Protein AF-A0A8T5HCY6-F1 (afdb_monomer_lite)

Secondary structure (DSSP, 8-state):
-PPPEEEEE---S----PPPPSSPEEESEEEEESSHHHHHHHHHHH-SS--EEEEEPS-TT---S-PPEEEEEEEEEEEEEE-TTS-EEEEEEEEEEEE-GGGHHHHHHHHHHT--SEEEEEEEEP----HHHHHHHHHHHHHTTSS--

Structure (mmCIF, N/CA/C/O backbone):
data_AF-A0A8T5HCY6-F1
#
_entry.id   AF-A0A8T5HCY6-F1
#
loop_
_atom_site.group_PDB
_atom_site.id
_atom_site.type_symbol
_atom_site.label_atom_id
_atom_site.label_alt_id
_atom_site.label_comp_id
_atom_site.label_asym_id
_atom_site.label_entity_id
_atom_site.label_seq_id
_atom_site.pdbx_PDB_ins_code
_atom_site.Cartn_x
_atom_site.Cartn_y
_atom_site.Cartn_z
_atom_site.occupancy
_atom_site.B_iso_or_equiv
_atom_site.auth_seq_id
_atom_site.auth_comp_id
_atom_site.auth_asym_id
_atom_site.auth_atom_id
_atom_site.pdbx_PDB_model_num
ATOM 1 N N . MET A 1 1 ? -8.043 -17.836 8.790 1.00 43.47 1 MET A N 1
ATOM 2 C CA . MET A 1 1 ? -6.939 -16.903 8.469 1.00 43.47 1 MET A CA 1
ATOM 3 C C . MET A 1 1 ? -7.118 -15.692 9.348 1.00 43.47 1 MET A C 1
ATOM 5 O O . MET A 1 1 ? -8.134 -15.030 9.215 1.00 43.47 1 MET A O 1
ATOM 9 N N . ASP A 1 2 ? -6.205 -15.450 10.263 1.00 53.06 2 ASP A N 1
ATOM 10 C CA . ASP A 1 2 ? -6.171 -14.216 11.038 1.00 53.06 2 ASP A CA 1
ATOM 11 C C . ASP A 1 2 ? -5.758 -13.066 10.106 1.00 53.06 2 ASP A C 1
ATOM 13 O O . ASP A 1 2 ? -5.136 -13.294 9.063 1.00 53.06 2 ASP A O 1
ATOM 17 N N . GLY A 1 3 ? -6.243 -11.851 10.365 1.00 66.06 3 GLY A N 1
ATOM 18 C CA . GLY A 1 3 ? -5.995 -10.706 9.483 1.00 66.06 3 GLY A CA 1
ATOM 19 C C . GLY A 1 3 ? -4.508 -10.352 9.449 1.00 66.06 3 GLY A C 1
ATOM 20 O O . GLY A 1 3 ? -3.954 -10.017 10.486 1.00 66.06 3 GLY A O 1
ATOM 21 N N . LYS A 1 4 ? -3.873 -10.404 8.272 1.00 87.44 4 LYS A N 1
ATOM 22 C CA . LYS A 1 4 ? -2.525 -9.858 8.068 1.00 87.44 4 LYS A CA 1
ATOM 23 C C . LYS A 1 4 ? -2.561 -8.329 8.061 1.00 87.44 4 LYS A C 1
ATOM 25 O O . LYS A 1 4 ? -3.517 -7.729 7.561 1.00 87.44 4 LYS A O 1
ATOM 30 N N . TYR A 1 5 ? -1.488 -7.719 8.529 1.00 89.50 5 TYR A N 1
ATOM 31 C CA . TYR A 1 5 ? -1.211 -6.292 8.465 1.00 89.50 5 TYR A CA 1
ATOM 32 C C . TYR A 1 5 ? -0.153 -6.025 7.407 1.00 89.50 5 TYR A C 1
ATOM 34 O O . TYR A 1 5 ? 0.694 -6.877 7.146 1.00 89.50 5 TYR A O 1
ATOM 42 N N . PHE A 1 6 ? -0.180 -4.842 6.815 1.00 91.88 6 PHE A N 1
ATOM 43 C CA . PHE A 1 6 ? 0.911 -4.381 5.973 1.00 91.88 6 PHE A CA 1
ATOM 44 C C . PHE A 1 6 ? 1.258 -2.931 6.281 1.00 91.88 6 PHE A C 1
ATOM 46 O O . PHE A 1 6 ? 0.387 -2.132 6.639 1.00 91.88 6 PHE A O 1
ATOM 53 N N . VAL A 1 7 ? 2.544 -2.617 6.153 1.00 89.69 7 VAL A N 1
ATOM 54 C CA . VAL A 1 7 ? 3.091 -1.275 6.346 1.00 89.69 7 VAL A CA 1
ATOM 55 C C . VAL A 1 7 ? 3.686 -0.788 5.033 1.00 89.69 7 VAL A C 1
ATOM 57 O O . VAL A 1 7 ? 4.600 -1.427 4.518 1.00 89.69 7 VAL A O 1
ATOM 60 N N . LEU A 1 8 ? 3.192 0.334 4.500 1.00 88.44 8 LEU A N 1
ATOM 61 C CA . LEU A 1 8 ? 3.792 1.016 3.345 1.00 88.44 8 LEU A CA 1
ATOM 62 C C . LEU A 1 8 ? 4.622 2.212 3.786 1.00 88.44 8 LEU A C 1
ATOM 64 O O . LEU A 1 8 ? 4.188 2.997 4.635 1.00 88.44 8 LEU A O 1
ATOM 68 N N . TYR A 1 9 ? 5.796 2.368 3.176 1.00 82.50 9 TYR A N 1
ATOM 69 C CA . TYR A 1 9 ? 6.712 3.445 3.523 1.00 82.50 9 TYR A CA 1
ATOM 70 C C . TYR A 1 9 ? 7.695 3.816 2.409 1.00 82.50 9 TYR A C 1
ATOM 72 O O . TYR A 1 9 ? 7.983 3.036 1.496 1.00 82.50 9 TYR A O 1
ATOM 80 N N . LYS A 1 10 ? 8.165 5.064 2.475 1.00 72.00 10 LYS A N 1
ATOM 81 C CA . LYS A 1 10 ? 9.133 5.643 1.545 1.00 72.00 10 LYS A CA 1
ATOM 82 C C . LYS A 1 10 ? 10.532 5.208 1.962 1.00 72.00 10 LYS A C 1
ATOM 84 O O . LYS A 1 10 ? 10.886 5.328 3.135 1.00 72.00 10 LYS A O 1
ATOM 89 N N . ARG A 1 11 ? 11.329 4.678 1.037 1.00 59.09 11 ARG A N 1
ATOM 90 C CA . ARG A 1 11 ? 12.687 4.229 1.352 1.00 59.09 11 ARG A CA 1
ATOM 91 C C . ARG A 1 11 ? 13.656 5.331 0.959 1.00 59.09 11 ARG A C 1
ATOM 93 O O . ARG A 1 11 ? 14.225 5.249 -0.109 1.00 59.09 11 ARG A O 1
ATOM 100 N N . ASP A 1 12 ? 13.806 6.323 1.830 1.00 50.16 12 ASP A N 1
ATOM 101 C CA . ASP A 1 12 ? 14.870 7.339 1.843 1.00 50.16 12 ASP A CA 1
ATOM 102 C C . ASP A 1 12 ? 15.228 8.010 0.484 1.00 50.16 12 ASP A C 1
ATOM 104 O O . ASP A 1 12 ? 15.723 7.410 -0.470 1.00 50.16 12 ASP A O 1
ATOM 108 N N . GLN A 1 13 ? 14.984 9.319 0.404 1.00 48.78 13 GLN A N 1
ATOM 109 C CA . GLN A 1 13 ? 15.016 10.157 -0.803 1.00 48.78 13 GLN A CA 1
ATOM 110 C C . GLN A 1 13 ? 16.388 10.281 -1.483 1.00 48.78 13 GLN A C 1
ATOM 112 O O . GLN A 1 13 ? 17.090 11.276 -1.297 1.00 48.78 13 GLN A O 1
ATOM 117 N N . LYS A 1 14 ? 16.750 9.345 -2.366 1.00 45.16 14 LYS A N 1
ATOM 118 C CA . LYS A 1 14 ? 17.825 9.598 -3.351 1.00 45.16 14 LYS A CA 1
ATOM 119 C C . LYS A 1 14 ? 17.505 9.278 -4.809 1.00 45.16 14 LYS A C 1
ATOM 121 O O . LYS A 1 14 ? 18.321 9.587 -5.668 1.00 45.16 14 LYS A O 1
ATOM 126 N N . SER A 1 15 ? 16.323 8.758 -5.123 1.00 44.31 15 SER A N 1
ATOM 127 C CA . SER A 1 15 ? 15.869 8.551 -6.507 1.00 44.31 15 SER A CA 1
ATOM 128 C C . SER A 1 15 ? 14.768 9.551 -6.879 1.00 44.31 15 SER A C 1
ATOM 130 O O . SER A 1 15 ? 13.637 9.180 -7.181 1.00 44.31 15 SER A O 1
ATOM 132 N N . GLU A 1 16 ? 15.077 10.848 -6.805 1.00 43.97 16 GLU A N 1
ATOM 133 C CA . GLU A 1 16 ? 14.144 11.932 -7.139 1.00 43.97 16 GLU A CA 1
ATOM 134 C C . GLU A 1 16 ? 14.109 12.224 -8.644 1.00 43.97 16 GLU A C 1
ATOM 136 O O . GLU A 1 16 ? 14.494 13.305 -9.054 1.00 43.97 16 GLU A O 1
ATOM 141 N N . HIS A 1 17 ? 13.606 11.298 -9.464 1.00 49.22 17 HIS A N 1
ATOM 142 C CA . HIS A 1 17 ? 13.090 11.611 -10.810 1.00 49.22 17 HIS A CA 1
ATOM 143 C C . HIS A 1 17 ? 11.905 10.701 -11.173 1.00 49.22 17 HIS A C 1
ATOM 145 O O . HIS A 1 17 ? 11.847 10.137 -12.258 1.00 49.22 17 HIS A O 1
ATOM 151 N N . MET A 1 18 ? 10.952 10.530 -10.253 1.00 55.22 18 MET A N 1
ATOM 152 C CA . MET A 1 18 ? 9.674 9.902 -10.594 1.00 55.22 18 MET A CA 1
ATOM 153 C C . MET A 1 18 ? 8.696 10.972 -11.074 1.00 55.22 18 MET A C 1
ATOM 155 O O . MET A 1 18 ? 8.492 11.984 -10.397 1.00 55.22 18 MET A O 1
ATOM 159 N N . ASP A 1 19 ? 8.104 10.751 -12.246 1.00 54.97 19 ASP A N 1
ATOM 160 C CA . ASP A 1 19 ? 7.082 11.632 -12.801 1.00 54.97 19 ASP A CA 1
ATOM 161 C C . ASP A 1 19 ? 5.935 11.859 -11.807 1.00 54.97 19 ASP A C 1
ATOM 163 O O . ASP A 1 19 ? 5.543 10.974 -11.042 1.00 54.97 19 ASP A O 1
ATOM 167 N N . LYS A 1 20 ? 5.374 13.075 -11.818 1.00 54.22 20 LYS A N 1
ATOM 168 C CA . LYS A 1 20 ? 4.258 13.443 -10.937 1.00 54.22 20 LYS A CA 1
ATOM 169 C C . LYS A 1 20 ? 3.066 12.521 -11.182 1.00 54.22 20 LYS A C 1
ATOM 171 O O . LYS A 1 20 ? 2.431 12.573 -12.234 1.00 54.22 20 LYS A O 1
ATOM 176 N N . VAL A 1 21 ? 2.702 11.752 -10.164 1.00 63.22 21 VAL A N 1
ATOM 177 C CA . VAL A 1 21 ? 1.509 10.902 -10.187 1.00 63.22 21 VAL A CA 1
ATOM 178 C C . VAL A 1 21 ? 0.288 11.735 -9.814 1.00 63.22 21 VAL A C 1
ATOM 180 O O . VAL A 1 21 ? 0.310 12.511 -8.857 1.00 63.22 21 VAL A O 1
ATOM 183 N N . LYS A 1 22 ? -0.791 11.618 -10.594 1.00 67.19 22 LYS A N 1
ATOM 184 C CA . LYS A 1 22 ? -2.010 12.426 -10.436 1.00 67.19 22 LYS A CA 1
ATOM 185 C C . LYS A 1 22 ? -2.753 12.072 -9.142 1.00 67.19 22 LYS A C 1
ATOM 187 O O . LYS A 1 22 ? -3.611 11.200 -9.138 1.00 67.19 22 LYS A O 1
ATOM 192 N N . GLY A 1 23 ? -2.434 12.760 -8.046 1.00 68.25 23 GLY A N 1
ATOM 193 C CA . GLY A 1 23 ? -3.160 12.657 -6.772 1.00 68.25 23 GLY A CA 1
ATOM 194 C C . GLY A 1 23 ? -2.913 11.373 -5.969 1.00 68.25 23 GLY A C 1
ATOM 195 O O . GLY A 1 23 ? -3.525 11.203 -4.917 1.00 68.25 23 GLY A O 1
ATOM 196 N N . ARG A 1 24 ? -2.015 10.493 -6.429 1.00 80.88 24 ARG A N 1
ATOM 197 C CA . ARG A 1 24 ? -1.652 9.240 -5.748 1.00 80.88 24 ARG A CA 1
ATOM 198 C C . ARG A 1 24 ? -0.341 9.409 -4.994 1.00 80.88 24 ARG A C 1
ATOM 200 O O . ARG A 1 24 ? 0.529 10.172 -5.411 1.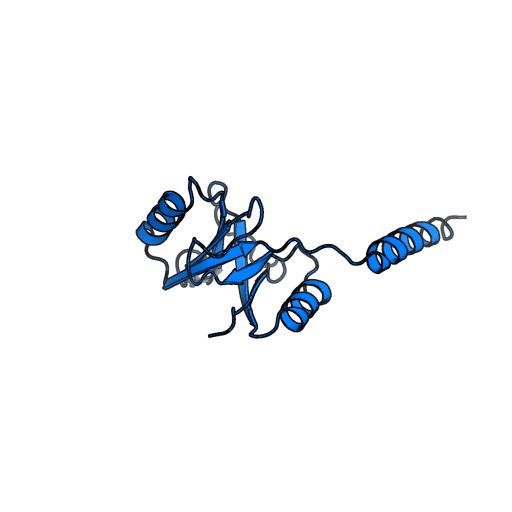00 80.88 24 ARG A O 1
ATOM 207 N N . MET A 1 25 ? -0.206 8.692 -3.885 1.00 82.75 25 MET A N 1
ATOM 208 C CA . MET A 1 25 ? 1.027 8.677 -3.100 1.00 82.75 25 MET A CA 1
ATOM 209 C C . MET A 1 25 ? 1.917 7.519 -3.553 1.00 82.75 25 MET A C 1
ATOM 211 O O . MET A 1 25 ? 1.419 6.419 -3.782 1.00 82.75 25 MET A O 1
ATOM 215 N N . LEU A 1 26 ? 3.219 7.776 -3.684 1.00 83.75 26 LEU A N 1
ATOM 216 C CA . LEU A 1 26 ? 4.214 6.777 -4.069 1.00 83.75 26 LEU A CA 1
ATOM 217 C C . LEU A 1 26 ? 4.978 6.258 -2.855 1.00 83.75 26 LEU A C 1
ATOM 219 O O . LEU A 1 26 ? 5.396 7.037 -1.998 1.00 83.75 26 LEU A O 1
ATOM 223 N N . TYR A 1 27 ? 5.181 4.945 -2.823 1.00 82.81 27 TYR A N 1
ATOM 224 C CA . TYR A 1 27 ? 5.903 4.238 -1.774 1.00 82.81 27 TYR A CA 1
ATOM 225 C C . TYR A 1 27 ? 6.811 3.170 -2.380 1.00 82.81 27 TYR A C 1
ATOM 227 O O . TYR A 1 27 ? 6.415 2.431 -3.276 1.00 82.81 27 TYR A O 1
ATOM 235 N N . ASP A 1 28 ? 8.023 3.025 -1.857 1.00 79.31 28 ASP A N 1
ATOM 236 C CA . ASP A 1 28 ? 9.002 2.088 -2.427 1.00 79.31 28 ASP A CA 1
ATOM 237 C C . ASP A 1 28 ? 8.907 0.694 -1.808 1.00 79.31 28 ASP A C 1
ATOM 239 O O . ASP A 1 28 ? 9.447 -0.282 -2.343 1.00 79.31 28 ASP A O 1
ATOM 243 N N . LYS A 1 29 ? 8.277 0.593 -0.632 1.00 84.00 29 LYS A N 1
ATOM 244 C CA . LYS A 1 29 ? 8.281 -0.621 0.179 1.00 84.00 29 LYS A CA 1
ATOM 245 C C . LYS A 1 29 ? 6.933 -0.901 0.817 1.00 84.00 29 LYS A C 1
ATOM 247 O O . LYS A 1 29 ? 6.205 0.007 1.214 1.00 84.00 29 LYS A O 1
ATOM 252 N N . ILE A 1 30 ? 6.669 -2.198 0.922 1.00 88.56 30 ILE A N 1
ATO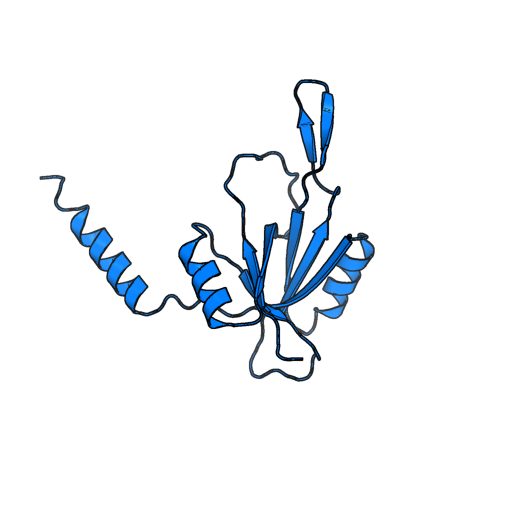M 253 C CA . ILE A 1 30 ? 5.599 -2.797 1.700 1.00 88.56 30 ILE A CA 1
ATOM 254 C C . ILE A 1 30 ? 6.210 -3.925 2.530 1.00 88.56 30 ILE A C 1
ATOM 256 O O . ILE A 1 30 ? 7.020 -4.692 2.009 1.00 88.56 30 ILE A O 1
ATOM 260 N N . GLU A 1 31 ? 5.828 -4.017 3.797 1.00 90.81 31 GLU A N 1
ATOM 261 C CA . GLU A 1 31 ? 6.204 -5.122 4.679 1.00 90.81 31 GLU A CA 1
ATOM 262 C C . GLU A 1 31 ? 4.937 -5.742 5.280 1.00 90.81 31 GLU A C 1
ATOM 264 O O . GLU A 1 31 ? 4.058 -5.016 5.749 1.00 90.81 31 GLU A O 1
ATOM 269 N N . GLU A 1 32 ? 4.817 -7.071 5.229 1.00 91.44 32 GLU A N 1
ATOM 270 C CA . GLU A 1 32 ? 3.646 -7.813 5.711 1.00 91.44 32 GLU A CA 1
ATOM 271 C C . GLU A 1 32 ? 3.906 -8.427 7.089 1.00 91.44 32 GLU A C 1
ATOM 273 O O . GLU A 1 32 ? 4.911 -9.094 7.322 1.00 91.44 32 GLU A O 1
ATOM 278 N N . PHE A 1 33 ? 2.936 -8.302 7.988 1.00 90.94 33 PHE A N 1
ATOM 279 C CA . PHE A 1 33 ? 3.006 -8.818 9.347 1.00 90.94 33 PHE A CA 1
ATOM 280 C C . PHE A 1 33 ? 1.771 -9.655 9.665 1.00 90.94 33 PHE A C 1
ATOM 282 O O . PHE A 1 33 ? 0.644 -9.293 9.338 1.00 90.94 33 PHE A O 1
ATOM 289 N N . ALA A 1 34 ? 1.965 -10.779 10.351 1.00 89.75 34 ALA A N 1
ATOM 290 C CA . ALA A 1 34 ? 0.848 -11.537 10.917 1.00 89.75 34 ALA A CA 1
ATOM 291 C C . ALA A 1 34 ? 0.306 -10.898 12.209 1.00 89.75 34 ALA A C 1
ATOM 293 O O . ALA A 1 34 ? -0.847 -11.117 12.562 1.00 89.75 34 ALA A O 1
ATOM 294 N N . ASP A 1 35 ? 1.142 -10.120 12.901 1.00 88.38 35 ASP A N 1
ATOM 295 C CA . ASP A 1 35 ? 0.859 -9.544 14.211 1.00 88.38 35 ASP A CA 1
ATOM 296 C C . ASP A 1 35 ? 0.791 -8.012 14.146 1.00 88.38 35 ASP A C 1
ATOM 298 O O . ASP A 1 35 ? 1.647 -7.364 13.534 1.00 88.38 35 ASP A O 1
ATOM 302 N N . ARG A 1 36 ? -0.232 -7.441 14.790 1.00 86.81 36 ARG A N 1
ATOM 303 C CA . ARG A 1 36 ? -0.495 -5.998 14.786 1.00 86.81 36 ARG A CA 1
ATOM 304 C C . ARG A 1 36 ? 0.578 -5.211 15.530 1.00 86.81 36 ARG A C 1
ATOM 306 O O . ARG A 1 36 ? 0.953 -4.134 15.076 1.00 86.81 36 ARG A O 1
ATOM 313 N N . GLU A 1 37 ? 1.036 -5.709 16.676 1.00 86.12 37 GLU A N 1
ATOM 314 C CA . GLU A 1 37 ? 2.000 -4.997 17.519 1.00 86.12 37 GLU A CA 1
ATOM 315 C C . GLU A 1 37 ? 3.351 -4.900 16.816 1.00 86.12 37 GLU A C 1
ATOM 317 O O . GLU A 1 37 ? 3.933 -3.821 16.769 1.00 86.12 37 GLU A O 1
ATOM 322 N N . LYS A 1 38 ? 3.786 -5.975 16.150 1.00 88.06 38 LYS A N 1
ATOM 323 C CA . LYS A 1 38 ? 4.994 -5.962 15.311 1.00 88.06 38 LYS A CA 1
ATOM 324 C C . LYS A 1 38 ? 4.885 -5.004 14.131 1.00 88.06 38 LYS A C 1
ATOM 326 O O . LYS A 1 38 ? 5.840 -4.292 13.835 1.00 88.06 38 LYS A O 1
ATOM 331 N N . ALA A 1 39 ? 3.731 -4.968 13.464 1.00 88.69 39 ALA A N 1
ATOM 332 C CA . ALA A 1 39 ? 3.495 -4.027 12.371 1.00 88.69 39 ALA A CA 1
ATOM 333 C C . ALA A 1 39 ? 3.573 -2.573 12.863 1.00 88.69 39 ALA A C 1
ATOM 335 O O . ALA A 1 39 ? 4.171 -1.720 12.210 1.00 88.69 39 ALA A O 1
ATOM 336 N N . LEU A 1 40 ? 2.998 -2.302 14.038 1.00 85.50 40 LEU A N 1
ATOM 337 C CA . LEU A 1 40 ? 3.031 -0.994 14.681 1.00 85.50 40 LEU A CA 1
ATOM 338 C C . LEU A 1 40 ? 4.454 -0.603 15.100 1.00 85.50 40 LEU A C 1
ATOM 340 O O . LEU A 1 40 ? 4.885 0.507 14.805 1.00 85.50 40 LEU A O 1
ATOM 344 N N . GLU A 1 41 ? 5.190 -1.505 15.748 1.00 84.81 41 GLU A N 1
ATOM 345 C CA . GLU A 1 41 ? 6.585 -1.289 16.138 1.00 84.81 41 GLU A CA 1
ATOM 346 C C . GLU A 1 41 ? 7.446 -0.985 14.911 1.00 84.81 41 GLU A C 1
ATOM 348 O O . GLU A 1 41 ? 8.191 -0.005 14.904 1.00 84.81 41 GLU A O 1
ATOM 353 N N . TYR A 1 42 ? 7.296 -1.766 13.839 1.00 85.94 42 TYR A N 1
ATOM 354 C CA . TYR A 1 42 ? 8.007 -1.543 12.587 1.00 85.94 42 TYR A CA 1
ATOM 355 C C . TYR A 1 42 ? 7.687 -0.173 11.981 1.00 85.94 42 TYR A C 1
ATOM 357 O O . TYR A 1 42 ? 8.605 0.565 11.614 1.00 85.94 42 TYR A O 1
ATOM 365 N N . ALA A 1 43 ? 6.396 0.172 11.927 1.00 82.69 43 ALA A N 1
ATOM 366 C CA . ALA A 1 43 ? 5.919 1.444 11.408 1.00 82.69 43 ALA A CA 1
ATOM 367 C C . ALA A 1 43 ? 6.497 2.634 12.196 1.00 82.69 43 ALA A C 1
ATOM 369 O O . ALA A 1 43 ? 6.968 3.595 11.598 1.00 82.69 43 ALA A O 1
ATOM 370 N N . LEU A 1 44 ? 6.500 2.564 13.529 1.00 78.38 44 LEU A N 1
ATOM 371 C CA . LEU A 1 44 ? 6.957 3.655 14.394 1.00 78.38 44 LEU A CA 1
ATOM 372 C C . LEU A 1 44 ? 8.488 3.781 14.478 1.00 78.38 44 LEU A C 1
ATOM 374 O O . LEU A 1 44 ? 8.990 4.884 14.673 1.00 78.38 44 LEU A O 1
ATOM 378 N N . SER A 1 45 ? 9.234 2.678 14.363 1.00 71.38 45 SER A N 1
ATOM 379 C CA . SER A 1 45 ? 10.685 2.659 14.622 1.00 71.38 45 SER A CA 1
ATOM 380 C C . SER A 1 45 ? 11.561 2.937 13.400 1.00 71.38 45 SER A C 1
ATOM 382 O O . SER A 1 45 ? 12.661 3.462 13.558 1.00 71.38 45 SER A O 1
ATOM 384 N N . ASN A 1 46 ? 11.109 2.595 12.189 1.00 60.06 46 ASN A N 1
ATOM 385 C CA . ASN A 1 46 ? 11.980 2.600 11.006 1.00 60.06 46 ASN A CA 1
ATOM 386 C C . ASN A 1 46 ? 11.805 3.821 10.096 1.00 60.06 46 ASN A C 1
ATOM 388 O O . ASN A 1 46 ? 12.577 3.981 9.152 1.00 60.06 46 ASN A O 1
ATOM 392 N N . LEU A 1 47 ? 10.796 4.664 10.331 1.00 60.91 47 LEU A N 1
ATOM 393 C CA . LEU A 1 47 ? 10.254 5.535 9.291 1.00 60.91 47 LEU A CA 1
ATOM 394 C C . LEU A 1 47 ? 10.167 6.985 9.770 1.00 60.91 47 LEU A C 1
ATOM 396 O O . LEU A 1 47 ? 9.368 7.327 10.636 1.00 60.91 47 LEU A O 1
ATOM 400 N N . GLN A 1 48 ? 11.018 7.844 9.201 1.00 55.06 48 GLN A N 1
ATOM 401 C CA . GLN A 1 48 ? 10.976 9.293 9.442 1.00 55.06 48 GLN A CA 1
ATOM 402 C C . GLN A 1 48 ? 9.742 9.954 8.799 1.00 55.06 48 GLN A C 1
ATOM 404 O O . GLN A 1 48 ? 9.290 10.994 9.274 1.00 55.06 48 GLN A O 1
ATOM 409 N N . ASP A 1 49 ? 9.173 9.321 7.767 1.00 56.88 49 ASP A N 1
ATOM 410 C CA . ASP A 1 49 ? 7.936 9.724 7.095 1.00 56.88 49 ASP A CA 1
ATOM 411 C C . ASP A 1 49 ? 6.743 8.903 7.598 1.00 56.88 49 ASP A C 1
ATOM 413 O O . ASP A 1 49 ? 6.893 7.734 7.942 1.00 56.88 49 ASP A O 1
ATOM 417 N N . THR A 1 50 ? 5.544 9.498 7.614 1.00 66.00 50 THR A N 1
ATOM 418 C CA . THR A 1 50 ? 4.317 8.870 8.137 1.00 66.00 50 THR A CA 1
ATOM 419 C C . THR A 1 50 ? 4.000 7.552 7.402 1.00 66.00 50 THR A C 1
ATOM 421 O O . THR A 1 50 ? 3.527 7.600 6.259 1.00 66.00 50 THR A O 1
ATOM 424 N N . PRO A 1 51 ? 4.219 6.380 8.030 1.00 78.88 51 PRO A N 1
ATOM 425 C CA . PRO A 1 51 ? 3.898 5.084 7.440 1.00 78.88 51 PRO A CA 1
ATOM 426 C C . PRO A 1 51 ? 2.394 4.934 7.268 1.00 78.88 51 PRO A C 1
ATOM 428 O O . PRO A 1 51 ? 1.616 5.483 8.051 1.00 78.88 51 PRO A O 1
ATOM 431 N N . ILE A 1 52 ? 1.979 4.099 6.322 1.00 85.81 52 ILE A N 1
ATOM 432 C CA . ILE A 1 52 ? 0.603 3.601 6.290 1.00 85.81 52 ILE A CA 1
ATOM 433 C C . ILE A 1 52 ? 0.596 2.217 6.918 1.00 85.81 52 ILE A C 1
ATOM 435 O O . ILE A 1 52 ? 1.130 1.289 6.321 1.00 85.81 52 ILE A O 1
ATOM 439 N N . LEU A 1 53 ? -0.028 2.073 8.087 1.00 89.25 53 LEU A N 1
ATOM 440 C CA . LEU A 1 53 ? -0.387 0.774 8.651 1.00 89.25 53 LEU A CA 1
ATOM 441 C C . LEU A 1 53 ? -1.815 0.440 8.226 1.00 89.25 53 LEU A C 1
ATOM 443 O O . LEU A 1 53 ? -2.733 1.225 8.468 1.00 89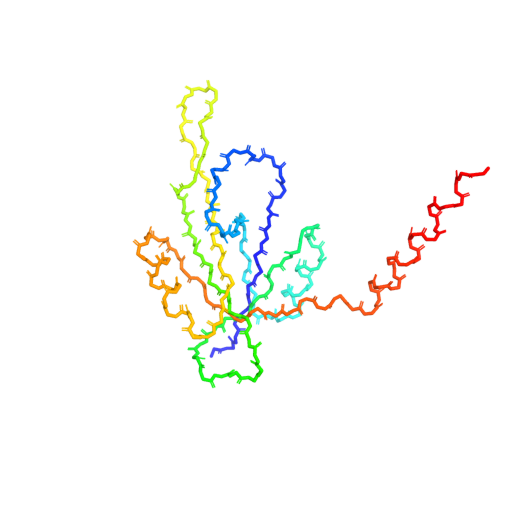.25 53 LEU A O 1
ATOM 447 N N . ALA A 1 54 ? -2.015 -0.725 7.619 1.00 90.00 54 ALA A N 1
ATOM 448 C CA . ALA A 1 54 ? -3.345 -1.167 7.237 1.00 90.00 54 ALA A CA 1
ATOM 449 C C . ALA A 1 54 ? -3.581 -2.648 7.535 1.00 90.00 54 ALA A C 1
ATOM 451 O O . ALA A 1 54 ? -2.682 -3.486 7.436 1.00 90.00 54 ALA A O 1
ATOM 452 N N . LYS A 1 55 ? -4.825 -2.970 7.893 1.00 89.94 55 LYS A N 1
ATOM 453 C CA . LYS A 1 55 ? -5.290 -4.342 8.104 1.00 89.94 55 LYS A CA 1
ATOM 454 C C . LYS A 1 55 ? -5.910 -4.872 6.818 1.00 89.94 55 LYS A C 1
ATO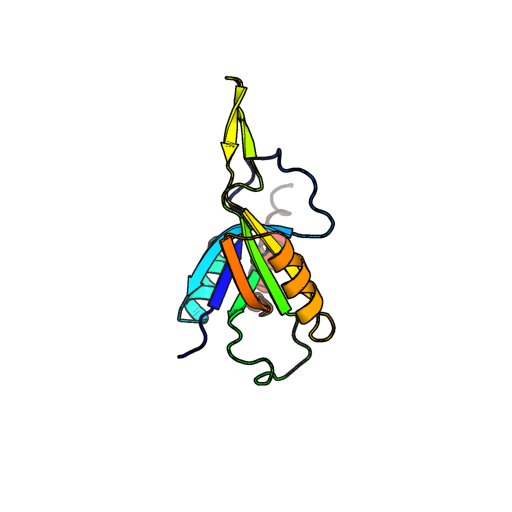M 456 O O . LYS A 1 55 ? -6.819 -4.248 6.275 1.00 89.94 55 LYS A O 1
ATOM 461 N N . THR A 1 56 ? -5.467 -6.041 6.364 1.00 88.50 56 THR A N 1
ATOM 462 C CA . THR A 1 56 ? -5.999 -6.688 5.156 1.00 88.50 56 THR A CA 1
ATOM 463 C C . THR A 1 56 ? -7.488 -6.973 5.306 1.00 88.50 56 THR A C 1
ATOM 465 O O . THR A 1 56 ? -7.928 -7.549 6.307 1.00 88.50 56 THR A O 1
ATOM 468 N N . ILE A 1 57 ? -8.260 -6.618 4.283 1.00 79.31 57 ILE A N 1
ATOM 469 C CA . ILE A 1 57 ? -9.694 -6.890 4.236 1.00 79.31 57 ILE A CA 1
ATOM 470 C C . ILE A 1 57 ? -9.923 -8.282 3.650 1.00 79.31 57 ILE A C 1
ATOM 472 O O . ILE A 1 57 ? -9.479 -8.587 2.548 1.00 79.31 57 ILE A O 1
ATOM 476 N N . LYS A 1 58 ? -10.642 -9.130 4.388 1.00 66.25 58 LYS A N 1
ATOM 477 C CA . LYS A 1 58 ? -11.107 -10.440 3.897 1.00 66.25 58 LYS A CA 1
ATOM 478 C C . LYS A 1 58 ? -12.510 -10.389 3.316 1.00 66.25 58 LYS A C 1
ATOM 480 O O . LYS A 1 58 ? -12.799 -11.122 2.380 1.00 66.25 58 LYS A O 1
ATOM 485 N N . SER A 1 59 ? -13.372 -9.561 3.901 1.00 57.62 59 SER A N 1
ATOM 486 C CA . SER A 1 59 ? -14.725 -9.300 3.423 1.00 57.62 59 SER A CA 1
ATOM 487 C C . SER A 1 59 ? -15.117 -7.853 3.749 1.00 57.62 59 SER A C 1
ATOM 489 O O . SER A 1 59 ? -14.801 -7.395 4.850 1.00 57.62 59 SER A O 1
ATOM 491 N N . PRO A 1 60 ? -15.825 -7.143 2.850 1.00 55.69 60 PRO A N 1
ATOM 492 C CA . PRO A 1 60 ? -16.309 -5.781 3.076 1.00 55.69 60 PRO A CA 1
ATOM 493 C C . PRO A 1 60 ? -17.331 -5.611 4.216 1.00 55.69 60 PRO A C 1
ATOM 495 O O . PRO A 1 60 ? -17.765 -4.495 4.479 1.00 55.69 60 PRO A O 1
ATOM 498 N N . GLN A 1 61 ? -17.789 -6.696 4.849 1.00 55.12 61 GLN A N 1
ATOM 499 C CA . GLN A 1 61 ? -18.852 -6.646 5.863 1.00 55.12 61 GLN A CA 1
ATOM 500 C C . GLN A 1 61 ? -18.342 -6.625 7.318 1.00 55.12 61 GLN A C 1
ATOM 502 O O . GLN A 1 61 ? -19.152 -6.601 8.238 1.00 55.12 61 GLN A O 1
ATOM 507 N N . ASP A 1 62 ? -17.026 -6.631 7.547 1.00 53.81 62 ASP A N 1
ATOM 508 C CA . ASP A 1 62 ? -16.420 -6.881 8.867 1.00 53.81 62 ASP A CA 1
ATOM 509 C C . ASP A 1 62 ? -15.909 -5.597 9.559 1.00 53.81 62 ASP A C 1
ATOM 511 O O . ASP A 1 62 ? -14.775 -5.548 10.045 1.00 53.81 62 ASP A O 1
ATOM 515 N N . PHE A 1 63 ? -16.698 -4.509 9.544 1.00 54.22 63 PHE A N 1
ATOM 516 C CA . PHE A 1 63 ? -16.208 -3.172 9.920 1.00 54.22 63 PHE A CA 1
ATOM 517 C C . PHE A 1 63 ? -17.090 -2.429 10.924 1.00 54.22 63 PHE A C 1
ATOM 519 O O . PHE A 1 63 ? -18.282 -2.227 10.706 1.00 54.22 63 PHE A O 1
ATOM 526 N N . ASN A 1 64 ? -16.452 -1.917 11.979 1.00 46.06 64 ASN A N 1
ATOM 527 C CA . ASN A 1 64 ? -16.996 -0.877 12.845 1.00 46.06 64 ASN A CA 1
ATOM 528 C C . ASN A 1 64 ? -16.246 0.442 12.581 1.00 46.06 64 ASN A C 1
ATOM 530 O O . ASN A 1 64 ? -15.018 0.470 12.649 1.00 46.06 64 ASN A O 1
ATOM 534 N N . ALA A 1 65 ? -17.017 1.516 12.363 1.00 43.78 65 ALA A N 1
ATOM 535 C CA . ALA A 1 65 ? -16.636 2.919 12.113 1.00 43.78 65 ALA A CA 1
ATOM 536 C C . ALA A 1 65 ? -16.268 3.309 10.663 1.00 43.78 65 ALA A C 1
ATOM 538 O O . ALA A 1 65 ? -15.882 2.471 9.856 1.00 43.78 65 ALA A O 1
ATOM 539 N N . GLU A 1 66 ? -16.427 4.608 10.350 1.00 53.56 66 GLU A N 1
ATOM 540 C CA . GLU A 1 66 ? -16.022 5.281 9.101 1.00 53.56 66 GLU A CA 1
ATOM 541 C C . GLU A 1 66 ? -14.551 4.980 8.762 1.00 53.56 66 GLU A C 1
ATOM 543 O O . GLU A 1 66 ? -13.633 5.716 9.125 1.00 53.56 66 GLU A O 1
ATOM 548 N N . ALA A 1 67 ? -14.321 3.856 8.094 1.00 62.53 67 ALA A N 1
ATOM 549 C CA . ALA A 1 67 ? -12.998 3.393 7.731 1.00 62.53 67 ALA A CA 1
ATOM 550 C C . ALA A 1 67 ? -12.484 4.146 6.496 1.00 62.53 67 ALA A C 1
ATOM 552 O O . ALA A 1 67 ? -13.178 4.251 5.479 1.00 62.53 67 ALA A O 1
ATOM 553 N N . SER A 1 68 ? -11.245 4.635 6.574 1.00 8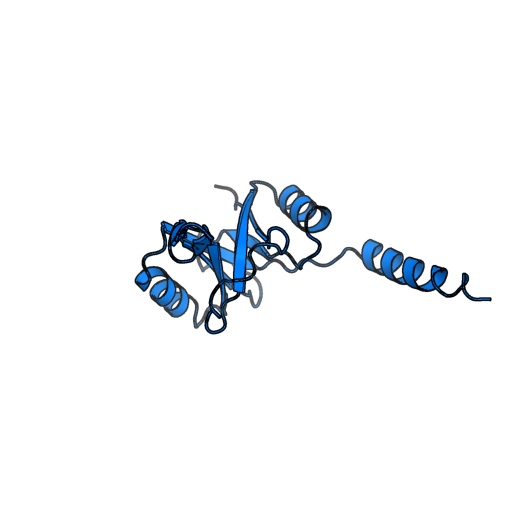0.38 68 SER A N 1
ATOM 554 C CA . SER A 1 68 ? -10.458 4.975 5.388 1.00 80.38 68 SER A CA 1
ATOM 555 C C . SER A 1 68 ? -9.899 3.679 4.808 1.00 80.38 68 SER A C 1
ATOM 557 O O . SER A 1 68 ? -9.209 2.933 5.500 1.00 80.38 68 SER A O 1
ATOM 559 N N . TYR A 1 69 ? -10.203 3.403 3.547 1.00 87.19 69 TYR A N 1
ATOM 560 C CA . TYR A 1 69 ? -9.655 2.271 2.813 1.00 87.19 69 TYR A CA 1
ATOM 561 C C . TYR A 1 69 ? -8.363 2.685 2.132 1.00 87.19 69 TYR A C 1
ATOM 563 O O . TYR A 1 69 ? -8.232 3.811 1.652 1.00 87.19 69 TYR A O 1
ATOM 571 N N . VAL A 1 70 ? -7.435 1.746 2.055 1.00 90.56 70 VAL A N 1
ATOM 572 C CA . VAL A 1 70 ? -6.179 1.881 1.332 1.00 90.56 70 VAL A CA 1
ATOM 573 C C . VAL A 1 70 ? -6.183 0.846 0.229 1.00 90.56 70 VAL A C 1
ATOM 575 O O . VAL A 1 70 ? -6.278 -0.352 0.503 1.00 90.56 70 VAL A O 1
ATOM 578 N N . VAL A 1 71 ? -6.054 1.319 -1.006 1.00 91.50 71 VAL A N 1
ATOM 579 C CA . VAL A 1 71 ? -5.746 0.474 -2.157 1.00 91.50 71 VAL A CA 1
ATOM 580 C C . VAL A 1 71 ? -4.313 0.779 -2.558 1.00 91.50 71 VAL A C 1
ATOM 582 O O . VAL A 1 71 ? -3.997 1.923 -2.890 1.00 91.50 71 VAL A O 1
ATOM 585 N N . ALA A 1 72 ? -3.443 -0.223 -2.476 1.00 92.12 72 ALA A N 1
ATOM 586 C CA . ALA A 1 72 ? -2.057 -0.120 -2.902 1.00 92.12 72 ALA A CA 1
ATOM 587 C C . ALA A 1 72 ? -1.811 -1.041 -4.101 1.00 92.12 72 ALA A C 1
ATOM 589 O O . ALA A 1 72 ? -2.113 -2.231 -4.048 1.00 92.12 72 ALA A O 1
ATOM 590 N N . ALA A 1 73 ? -1.250 -0.501 -5.173 1.00 92.44 73 ALA A N 1
ATOM 591 C CA . ALA A 1 73 ? -0.938 -1.219 -6.400 1.00 92.44 73 ALA A CA 1
ATOM 592 C C . ALA A 1 73 ? 0.576 -1.289 -6.581 1.00 92.44 73 ALA A C 1
ATOM 594 O O . ALA A 1 73 ? 1.244 -0.260 -6.584 1.00 92.44 73 ALA A O 1
ATOM 595 N N . TYR A 1 74 ? 1.117 -2.497 -6.717 1.00 92.94 74 TYR A N 1
ATOM 596 C CA . TYR A 1 74 ? 2.536 -2.719 -6.964 1.00 92.94 74 TYR A CA 1
ATOM 597 C C . TYR A 1 74 ? 2.820 -2.793 -8.462 1.00 92.94 74 TYR A C 1
ATOM 599 O O . TYR A 1 74 ? 2.257 -3.636 -9.164 1.00 92.94 74 TYR A O 1
ATOM 607 N N . PHE A 1 75 ? 3.752 -1.962 -8.913 1.00 90.62 75 PHE A N 1
ATOM 608 C CA . PHE A 1 75 ? 4.260 -1.932 -10.274 1.00 90.62 75 PHE A CA 1
ATOM 609 C C . PHE A 1 75 ? 5.761 -2.209 -10.272 1.00 90.62 75 PHE A C 1
ATOM 611 O O . PHE A 1 75 ? 6.532 -1.470 -9.665 1.00 90.62 75 PHE A O 1
ATOM 618 N N . GLY A 1 76 ? 6.184 -3.266 -10.961 1.00 90.19 76 GLY A N 1
ATOM 619 C CA . GLY A 1 76 ? 7.594 -3.640 -11.072 1.00 90.19 76 GLY A CA 1
ATOM 620 C C . GLY A 1 76 ? 8.400 -2.764 -12.034 1.00 90.19 76 GLY A C 1
ATOM 621 O O . GLY A 1 76 ? 9.592 -2.603 -11.813 1.00 90.19 76 GLY A O 1
ATOM 622 N N . SER A 1 77 ? 7.753 -2.205 -13.064 1.00 88.50 77 SER A N 1
ATOM 623 C CA . SER A 1 77 ? 8.414 -1.539 -14.204 1.00 88.50 77 SER A CA 1
ATOM 624 C C . SER A 1 77 ? 7.631 -0.337 -14.764 1.00 88.50 77 SER A C 1
ATOM 626 O O . SER A 1 77 ? 7.751 0.008 -15.935 1.00 88.50 77 SER A O 1
ATOM 628 N N . LYS A 1 78 ? 6.731 0.265 -13.971 1.00 86.44 78 LYS A N 1
ATOM 629 C CA . LYS A 1 78 ? 5.951 1.447 -14.404 1.00 86.44 78 LYS A CA 1
ATOM 630 C C . LYS A 1 78 ? 6.746 2.746 -14.281 1.00 86.44 78 LYS A C 1
ATOM 632 O O . LYS A 1 78 ? 6.506 3.692 -15.026 1.00 86.44 78 LYS A O 1
ATOM 637 N N . TYR A 1 79 ? 7.662 2.780 -13.321 1.00 84.12 79 TYR A N 1
ATOM 638 C CA . TYR A 1 79 ? 8.549 3.898 -13.049 1.00 84.12 79 TYR A CA 1
ATOM 639 C C . TYR A 1 79 ? 9.986 3.443 -13.244 1.00 84.12 79 TYR A C 1
ATOM 641 O O . TYR A 1 79 ? 10.292 2.262 -13.108 1.00 84.12 79 TYR A O 1
ATOM 649 N N . GLY A 1 80 ? 10.867 4.392 -13.522 1.00 80.12 80 GLY A N 1
ATOM 650 C CA . GLY A 1 80 ? 12.274 4.115 -13.742 1.00 80.12 80 GLY A CA 1
ATOM 651 C C . GLY A 1 80 ? 13.063 5.396 -13.939 1.00 80.12 80 GLY A C 1
ATOM 652 O O . GLY A 1 80 ? 12.503 6.492 -13.916 1.00 80.12 80 GLY A O 1
ATOM 653 N N . TYR A 1 81 ? 14.366 5.256 -14.129 1.00 79.81 81 TYR A N 1
ATOM 654 C CA . TYR A 1 81 ? 15.254 6.358 -14.478 1.00 79.81 81 TYR A CA 1
ATOM 655 C C . TYR A 1 81 ? 16.198 5.924 -15.593 1.00 79.81 81 TYR A C 1
ATOM 657 O O . TYR A 1 81 ? 16.562 4.754 -15.699 1.00 79.81 81 TYR A O 1
ATOM 665 N N . THR A 1 82 ? 16.619 6.878 -16.415 1.00 81.38 82 THR A N 1
ATOM 666 C CA . THR A 1 82 ? 17.703 6.665 -17.374 1.00 81.38 82 THR A CA 1
ATOM 667 C C . THR A 1 82 ? 19.018 7.025 -16.700 1.00 81.38 82 THR A C 1
ATOM 669 O O . THR A 1 82 ? 19.142 8.112 -16.131 1.00 81.38 82 THR A O 1
ATOM 672 N N . ASP A 1 83 ? 19.985 6.114 -16.712 1.00 79.88 83 ASP A N 1
ATOM 673 C CA . ASP A 1 83 ? 21.316 6.394 -16.187 1.00 79.88 83 ASP A CA 1
ATOM 674 C C . ASP A 1 83 ? 22.166 7.223 -17.169 1.00 79.88 83 ASP A C 1
ATOM 676 O O . ASP A 1 83 ? 21.760 7.543 -18.287 1.00 79.88 83 ASP A O 1
ATOM 680 N N . TYR A 1 84 ? 23.373 7.602 -16.743 1.00 74.88 84 TYR A N 1
ATOM 681 C CA . TYR A 1 84 ? 24.295 8.387 -17.570 1.00 74.88 84 TYR A CA 1
ATOM 682 C C . TYR A 1 84 ? 24.797 7.641 -18.821 1.00 74.88 84 TYR A C 1
ATOM 684 O O . TYR A 1 84 ? 25.343 8.282 -19.718 1.00 74.88 84 TYR A O 1
ATOM 692 N N . GLY A 1 85 ? 24.636 6.314 -18.881 1.00 82.44 85 GLY A N 1
ATOM 693 C CA . GLY A 1 85 ? 24.942 5.482 -20.046 1.00 82.44 85 GLY A CA 1
ATOM 694 C C . GLY A 1 85 ? 23.811 5.436 -21.076 1.00 82.44 85 GLY A C 1
ATOM 695 O O . GLY A 1 85 ? 24.040 4.991 -22.198 1.00 82.44 85 GLY A O 1
ATOM 696 N N . GLY A 1 86 ? 22.625 5.947 -20.729 1.00 78.88 86 GLY A N 1
ATOM 697 C CA . GLY A 1 86 ? 21.426 5.886 -21.563 1.00 78.88 86 GLY A CA 1
ATOM 698 C C . GLY A 1 86 ? 20.560 4.653 -21.303 1.00 78.88 86 GLY A C 1
ATOM 699 O O . GLY A 1 86 ? 19.515 4.519 -21.943 1.00 78.88 86 GLY A O 1
ATOM 700 N N . ASP A 1 87 ? 20.943 3.793 -20.356 1.00 84.12 87 ASP A N 1
ATOM 701 C CA . ASP A 1 87 ? 20.179 2.600 -20.012 1.00 84.12 87 ASP A CA 1
ATOM 702 C C . ASP A 1 87 ? 19.029 2.966 -19.066 1.00 84.12 87 ASP A C 1
ATOM 704 O O . ASP A 1 87 ? 19.180 3.723 -18.100 1.00 84.12 87 ASP A O 1
ATOM 708 N N . TYR A 1 88 ? 17.840 2.443 -19.364 1.00 81.69 88 TYR A N 1
ATOM 709 C CA . TYR A 1 88 ? 16.657 2.624 -18.531 1.00 81.69 88 TYR A CA 1
ATOM 710 C C . TYR A 1 88 ? 16.602 1.540 -17.454 1.00 81.69 88 TYR A C 1
ATOM 712 O O . TYR A 1 88 ? 16.611 0.349 -17.761 1.00 81.69 88 TYR A O 1
ATOM 720 N N . ASN A 1 89 ? 16.519 1.963 -16.196 1.00 83.31 89 ASN A N 1
ATOM 721 C CA . ASN A 1 89 ? 16.436 1.091 -15.035 1.00 83.31 89 ASN A CA 1
ATOM 722 C C . ASN A 1 89 ? 15.056 1.218 -14.385 1.00 83.31 89 ASN A C 1
ATOM 724 O O . ASN A 1 89 ? 14.670 2.304 -13.943 1.00 83.31 89 ASN A O 1
ATOM 728 N N . ASP A 1 90 ? 14.346 0.096 -14.291 1.00 86.19 90 ASP A N 1
ATOM 729 C CA . ASP A 1 90 ? 13.055 0.009 -13.613 1.00 86.19 90 ASP A CA 1
ATOM 730 C C . ASP A 1 90 ? 13.191 0.270 -12.108 1.00 86.19 90 ASP A C 1
ATOM 732 O O . ASP A 1 90 ? 14.098 -0.233 -11.436 1.00 86.19 90 ASP A O 1
ATOM 736 N N . VAL A 1 91 ? 12.231 1.008 -11.554 1.00 83.38 91 VAL A N 1
ATOM 737 C CA . VAL A 1 91 ? 12.078 1.206 -10.116 1.00 83.38 91 VAL A CA 1
ATOM 738 C C . VAL A 1 91 ? 10.743 0.611 -9.677 1.00 83.38 91 VAL A C 1
ATOM 740 O O . VAL A 1 91 ? 9.684 1.157 -9.992 1.00 83.38 91 VAL A O 1
ATOM 743 N N . PRO A 1 92 ? 10.770 -0.495 -8.915 1.00 86.75 92 PRO A N 1
ATOM 744 C CA . PRO A 1 92 ? 9.560 -1.063 -8.355 1.00 86.75 92 PRO A CA 1
ATOM 745 C C . PRO A 1 92 ? 8.905 -0.108 -7.355 1.00 86.75 92 PRO A C 1
ATOM 747 O O . PRO A 1 92 ? 9.540 0.311 -6.385 1.00 86.75 92 PRO A O 1
ATOM 750 N N . THR A 1 93 ? 7.623 0.185 -7.548 1.00 87.19 93 THR A N 1
ATOM 751 C CA . THR A 1 93 ? 6.905 1.199 -6.766 1.00 87.19 93 THR A CA 1
ATOM 752 C C . THR A 1 93 ? 5.498 0.735 -6.419 1.00 87.19 93 THR A C 1
ATOM 754 O O . THR A 1 93 ? 4.852 -0.000 -7.163 1.00 87.19 93 THR A O 1
ATOM 757 N N . HIS A 1 94 ? 5.019 1.180 -5.265 1.00 89.69 94 HIS A N 1
ATOM 758 C CA . HIS A 1 94 ? 3.638 1.063 -4.839 1.00 89.69 94 HIS A CA 1
ATOM 759 C C . HIS A 1 94 ? 2.944 2.412 -5.012 1.00 89.69 94 HIS A C 1
ATOM 761 O O . HIS A 1 94 ? 3.350 3.409 -4.415 1.00 89.69 94 HIS A O 1
ATOM 767 N N . GLU A 1 95 ? 1.877 2.438 -5.798 1.00 89.06 95 GLU A N 1
ATOM 768 C CA . GLU A 1 95 ? 0.938 3.555 -5.823 1.00 89.06 95 GLU A CA 1
ATOM 769 C C . GLU A 1 95 ? -0.164 3.319 -4.812 1.00 89.06 95 GLU A C 1
ATOM 771 O O . GLU A 1 95 ? -0.733 2.232 -4.750 1.00 89.06 95 GLU A O 1
ATOM 776 N N . VAL A 1 96 ? -0.484 4.346 -4.035 1.00 89.00 96 VAL A N 1
ATOM 777 C CA . VAL A 1 96 ? -1.472 4.253 -2.970 1.00 89.00 96 VAL A CA 1
ATOM 778 C C . VAL A 1 96 ? -2.549 5.309 -3.138 1.00 89.00 96 VAL A C 1
ATOM 780 O O . VAL A 1 96 ? -2.266 6.504 -3.283 1.00 89.00 96 VAL A O 1
ATOM 783 N N . VAL A 1 97 ? -3.796 4.854 -3.040 1.00 89.69 97 VAL A N 1
ATOM 784 C CA . VAL A 1 97 ? -4.993 5.690 -3.000 1.00 89.69 97 VAL A CA 1
ATOM 785 C C . VAL A 1 97 ? -5.743 5.417 -1.701 1.00 89.69 97 VAL A C 1
ATOM 787 O O . VAL A 1 97 ? -6.091 4.277 -1.387 1.00 89.69 97 VAL A O 1
ATOM 790 N N . ARG A 1 98 ? -6.005 6.486 -0.943 1.00 88.06 98 ARG A N 1
ATOM 791 C CA . ARG A 1 98 ? -6.919 6.460 0.202 1.00 88.06 98 ARG A CA 1
ATOM 792 C C . ARG A 1 98 ? -8.326 6.774 -0.286 1.00 88.06 98 ARG A C 1
ATOM 794 O O . ARG A 1 98 ? -8.524 7.776 -0.969 1.00 88.06 98 ARG A O 1
ATOM 801 N N . THR A 1 99 ? -9.301 5.952 0.075 1.00 87.88 99 THR A N 1
ATOM 802 C CA . THR A 1 99 ? -10.681 6.103 -0.399 1.00 87.88 99 THR A CA 1
ATOM 803 C C . THR A 1 99 ? -11.706 5.733 0.672 1.00 87.88 99 THR A C 1
ATOM 805 O O . THR A 1 99 ? -11.376 5.151 1.702 1.00 87.88 99 THR A O 1
ATOM 808 N N . LYS A 1 100 ? -12.968 6.106 0.452 1.00 87.25 100 LYS A N 1
ATOM 809 C CA . LYS A 1 100 ? -14.110 5.692 1.282 1.00 87.25 100 LYS A CA 1
ATOM 810 C C . LYS A 1 100 ? -14.807 4.498 0.631 1.00 87.25 100 LYS A C 1
ATOM 812 O O . LYS A 1 100 ? -14.687 4.312 -0.576 1.00 87.25 100 LYS A O 1
ATOM 817 N N . LEU A 1 101 ? -15.610 3.762 1.404 1.00 84.75 101 LEU A N 1
ATOM 818 C CA . LEU A 1 101 ? -16.326 2.569 0.926 1.00 84.75 101 LEU A CA 1
ATOM 819 C C . LEU A 1 101 ? -17.092 2.804 -0.389 1.00 84.75 101 LEU A C 1
ATOM 821 O O . LEU A 1 101 ? -16.979 2.002 -1.304 1.00 84.75 101 LEU A O 1
ATOM 825 N N . GLY A 1 102 ? -17.813 3.924 -0.514 1.00 86.25 102 GLY A N 1
ATOM 826 C CA . GLY A 1 102 ? -18.628 4.215 -1.704 1.00 86.25 102 GLY A CA 1
ATOM 827 C C . GLY A 1 102 ? -17.846 4.382 -3.014 1.00 86.25 102 GLY A C 1
ATOM 828 O O . GLY A 1 102 ? -18.438 4.265 -4.077 1.00 86.25 102 GLY A O 1
ATOM 829 N N . ASN A 1 103 ? -16.533 4.621 -2.944 1.00 89.25 103 ASN A N 1
ATOM 830 C CA . ASN A 1 103 ? -15.657 4.762 -4.110 1.00 89.25 103 ASN A CA 1
ATOM 831 C C . ASN A 1 103 ? -14.661 3.597 -4.223 1.00 89.25 103 ASN A C 1
ATOM 833 O O . ASN A 1 103 ? -13.764 3.646 -5.061 1.00 89.25 103 ASN A O 1
ATOM 837 N N . LEU A 1 104 ? -14.750 2.593 -3.345 1.00 88.56 104 LEU A N 1
ATOM 838 C CA . LEU A 1 104 ? -13.732 1.556 -3.241 1.00 88.56 104 LEU A CA 1
ATOM 839 C C . LEU A 1 104 ? -13.636 0.733 -4.526 1.00 88.56 104 LEU A C 1
ATOM 841 O O . LEU A 1 104 ? -12.546 0.607 -5.074 1.00 88.56 104 LEU A O 1
ATOM 845 N N . ASP A 1 105 ? -14.772 0.244 -5.021 1.00 90.00 105 ASP A N 1
ATOM 846 C CA . ASP A 1 105 ? -14.818 -0.600 -6.218 1.00 90.00 105 ASP A CA 1
ATOM 847 C C . ASP A 1 105 ? -14.276 0.147 -7.440 1.00 90.00 105 ASP A C 1
ATOM 849 O O . ASP A 1 105 ? -13.413 -0.368 -8.142 1.00 90.00 105 ASP A O 1
ATOM 853 N N . SER A 1 106 ? -14.666 1.414 -7.617 1.00 91.62 106 SER A N 1
ATOM 854 C CA . SER A 1 106 ? -14.147 2.269 -8.692 1.00 91.62 106 SER A CA 1
ATOM 855 C C . SER A 1 106 ? -12.628 2.447 -8.624 1.00 91.62 106 SER A C 1
ATOM 857 O O . SER A 1 106 ? -11.975 2.397 -9.661 1.00 91.62 106 SER A O 1
ATOM 859 N N . VAL A 1 107 ? -12.056 2.649 -7.433 1.00 91.56 107 VAL A N 1
ATOM 860 C CA . VAL A 1 107 ? -10.599 2.799 -7.270 1.00 91.56 107 VAL A CA 1
ATOM 861 C C . VAL A 1 107 ? -9.877 1.476 -7.529 1.00 91.56 107 VAL A C 1
ATOM 863 O O . VAL A 1 107 ? -8.796 1.468 -8.116 1.00 91.56 107 VAL A O 1
ATOM 866 N N . VAL A 1 108 ? -10.461 0.353 -7.100 1.00 91.62 108 VAL A N 1
ATOM 867 C CA . VAL A 1 108 ? -9.914 -0.984 -7.363 1.00 91.62 108 VAL A CA 1
ATOM 868 C C . VAL A 1 108 ? -9.933 -1.285 -8.860 1.00 91.62 108 VAL A C 1
ATOM 870 O O . VAL A 1 108 ? -8.920 -1.735 -9.386 1.00 91.62 108 VAL A O 1
ATOM 873 N N . GLU A 1 109 ? -11.039 -1.010 -9.551 1.00 94.06 109 GLU A N 1
ATOM 874 C CA . GLU A 1 109 ? -11.168 -1.191 -11.000 1.00 94.06 109 GLU A CA 1
ATOM 875 C C . GLU A 1 109 ? -10.206 -0.287 -11.777 1.00 94.06 109 GLU A C 1
ATOM 877 O O . GLU A 1 109 ? -9.521 -0.766 -12.682 1.00 94.06 109 GLU A O 1
ATOM 882 N N . GLU A 1 110 ? -10.100 0.991 -11.394 1.00 92.69 110 GLU A N 1
ATOM 883 C CA . GLU A 1 110 ? -9.156 1.945 -11.986 1.00 92.69 110 GLU A CA 1
ATOM 884 C C . GLU A 1 110 ? -7.723 1.413 -11.878 1.00 92.69 110 GLU A C 1
ATOM 886 O O . GLU A 1 110 ? -7.058 1.228 -12.898 1.00 92.69 110 GLU A O 1
ATOM 891 N N . LEU A 1 111 ? -7.269 1.072 -10.667 1.00 91.62 111 LEU A N 1
ATOM 892 C CA . LEU A 1 111 ? -5.915 0.559 -10.464 1.00 91.62 111 LEU A CA 1
ATOM 893 C C . LEU A 1 111 ? -5.696 -0.799 -11.135 1.00 91.62 111 LEU A C 1
ATOM 895 O O . LEU A 1 111 ? -4.620 -1.026 -11.674 1.00 91.62 111 LEU A O 1
ATOM 899 N N . ALA A 1 112 ? -6.684 -1.696 -11.143 1.00 92.50 112 ALA A N 1
ATOM 900 C CA . ALA A 1 112 ? -6.578 -2.984 -11.826 1.00 92.50 112 ALA A CA 1
ATOM 901 C C . ALA A 1 112 ? -6.444 -2.824 -13.348 1.00 92.50 112 ALA A C 1
ATOM 903 O O . ALA A 1 112 ? -5.687 -3.568 -13.975 1.00 92.50 112 ALA A O 1
ATOM 904 N N . SER A 1 113 ? -7.129 -1.838 -13.939 1.00 93.88 113 SER A N 1
ATOM 905 C CA . SER A 1 113 ? -7.072 -1.561 -15.380 1.00 93.88 113 SER A CA 1
ATOM 906 C C . SER A 1 113 ? -5.685 -1.119 -15.862 1.00 93.88 113 SER A C 1
ATOM 908 O O . SER A 1 113 ? -5.350 -1.295 -17.031 1.00 93.88 113 SER A O 1
ATOM 910 N N . GLU A 1 114 ? -4.849 -0.612 -14.954 1.00 91.19 114 GLU A N 1
ATOM 911 C CA . GLU A 1 114 ? -3.469 -0.203 -15.234 1.00 91.19 114 GLU A CA 1
ATOM 912 C C . GLU A 1 114 ? -2.470 -1.371 -15.231 1.00 91.19 114 GLU A C 1
ATOM 914 O O . GLU A 1 114 ? -1.284 -1.165 -15.482 1.00 91.19 114 GLU A O 1
ATOM 919 N N . GLY A 1 115 ? -2.928 -2.595 -14.953 1.00 92.19 115 GLY A N 1
ATOM 920 C CA . GLY A 1 115 ? -2.109 -3.807 -14.988 1.00 92.19 115 GLY A CA 1
ATOM 921 C C . GLY A 1 115 ? -1.006 -3.899 -13.920 1.00 92.19 115 GLY A C 1
ATOM 922 O O . GLY A 1 115 ? 0.122 -4.258 -14.266 1.00 92.19 115 GLY A O 1
ATOM 923 N N . PRO A 1 116 ? -1.270 -3.608 -12.630 1.00 94.19 116 PRO A N 1
ATOM 924 C CA . PRO A 1 116 ? -0.287 -3.797 -11.572 1.00 94.19 116 PRO A CA 1
ATOM 925 C C . PRO A 1 116 ? 0.044 -5.278 -11.391 1.00 94.19 116 PRO A C 1
ATOM 927 O O . PRO A 1 116 ? -0.802 -6.159 -11.547 1.00 94.19 116 PRO A O 1
ATOM 930 N N . ASN A 1 117 ? 1.273 -5.567 -10.970 1.00 95.00 117 ASN A N 1
ATOM 931 C CA . ASN A 1 117 ? 1.696 -6.929 -10.661 1.00 95.00 117 ASN A CA 1
ATOM 932 C C . ASN A 1 117 ? 0.942 -7.496 -9.449 1.00 95.00 117 ASN A C 1
ATOM 934 O O . ASN A 1 117 ? 0.735 -8.708 -9.372 1.00 95.00 117 ASN A O 1
ATOM 938 N N . ARG A 1 118 ? 0.585 -6.641 -8.477 1.00 93.00 118 ARG A N 1
ATOM 939 C CA . ARG A 1 118 ? -0.194 -7.006 -7.281 1.00 93.00 118 ARG A CA 1
ATOM 940 C C . ARG A 1 118 ? -1.058 -5.842 -6.807 1.00 93.00 118 ARG A C 1
ATOM 942 O O . ARG A 1 118 ? -0.652 -4.689 -6.919 1.00 93.00 118 ARG A O 1
ATOM 949 N N . LEU A 1 119 ? -2.200 -6.165 -6.207 1.00 92.12 119 LEU A N 1
ATOM 950 C CA . LEU A 1 119 ? -3.074 -5.221 -5.513 1.00 92.12 119 LEU A CA 1
ATOM 951 C C . LEU A 1 119 ? -3.226 -5.634 -4.050 1.00 92.12 119 LEU A C 1
ATOM 953 O O . LEU A 1 119 ? -3.478 -6.800 -3.749 1.00 92.12 119 LEU A O 1
ATOM 957 N N . TYR A 1 120 ? -3.101 -4.661 -3.158 1.00 91.69 120 TYR A N 1
ATOM 958 C CA . TYR A 1 120 ? -3.320 -4.797 -1.727 1.00 91.69 120 TYR A CA 1
ATOM 959 C C . TYR A 1 120 ? -4.493 -3.913 -1.327 1.00 91.69 120 TYR A C 1
ATOM 961 O O . TYR A 1 120 ? -4.574 -2.747 -1.714 1.00 91.69 120 TYR A O 1
ATOM 969 N N . LEU A 1 121 ? -5.391 -4.478 -0.527 1.00 91.12 121 LEU A N 1
ATOM 970 C CA . LEU A 1 121 ? -6.568 -3.796 -0.019 1.00 91.12 121 LEU A CA 1
ATOM 971 C C . LEU A 1 121 ? -6.614 -3.934 1.500 1.00 91.12 121 LEU A C 1
ATOM 973 O O . LEU A 1 121 ? -6.587 -5.045 2.042 1.00 91.12 121 LEU A O 1
ATOM 977 N N . GLY A 1 122 ? -6.720 -2.805 2.190 1.00 90.06 122 GLY A N 1
ATOM 978 C CA . GLY A 1 122 ? -6.820 -2.791 3.639 1.00 90.06 122 GLY A CA 1
ATOM 979 C C . GLY A 1 122 ? -7.595 -1.608 4.193 1.00 90.06 122 GLY A C 1
ATOM 980 O O . GLY A 1 122 ? -7.901 -0.651 3.485 1.00 90.06 122 GLY A O 1
ATOM 981 N N . ILE A 1 123 ? -7.904 -1.686 5.483 1.00 87.81 123 ILE A N 1
ATOM 982 C CA . ILE A 1 123 ? -8.378 -0.545 6.266 1.00 87.81 123 ILE A CA 1
ATOM 983 C C . ILE A 1 123 ? -7.169 0.150 6.864 1.00 87.81 123 ILE A C 1
ATOM 985 O O . ILE A 1 123 ? -6.370 -0.505 7.533 1.00 87.81 123 ILE A O 1
ATOM 989 N N . GLU A 1 124 ? -7.063 1.459 6.664 1.00 86.88 124 GLU A N 1
ATOM 990 C CA . GLU A 1 124 ? -6.053 2.279 7.320 1.00 86.88 124 GLU A CA 1
ATOM 991 C C . GLU A 1 124 ? -6.285 2.295 8.832 1.00 86.88 124 GLU A C 1
ATOM 993 O O . GLU A 1 124 ? -7.320 2.761 9.317 1.00 86.88 124 GLU A O 1
ATOM 998 N N . GLU A 1 125 ? -5.300 1.825 9.591 1.00 84.19 125 GLU A N 1
ATOM 999 C CA . GLU A 1 125 ? -5.273 2.023 11.030 1.00 84.19 125 GLU A CA 1
ATOM 1000 C C . GLU A 1 125 ? -4.526 3.321 11.327 1.00 84.19 125 GLU A C 1
ATOM 1002 O O . GLU A 1 125 ? -3.368 3.504 10.948 1.00 84.19 125 GLU A O 1
ATOM 1007 N N . LYS A 1 126 ? -5.1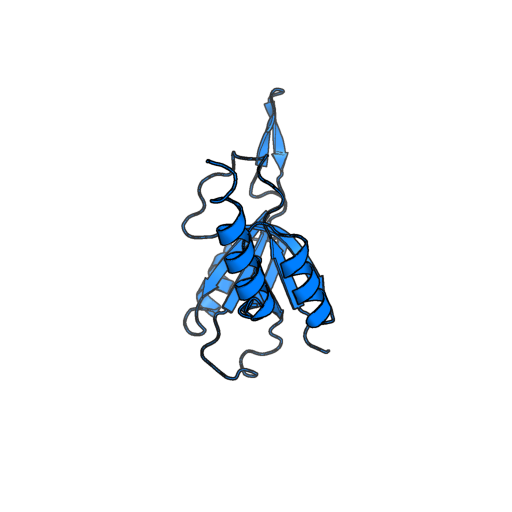88 4.247 12.029 1.00 73.81 126 LYS A N 1
ATOM 1008 C CA . LYS A 1 126 ? -4.524 5.471 12.479 1.00 73.81 126 LYS A CA 1
ATOM 1009 C C . LYS A 1 126 ? -3.385 5.097 13.421 1.00 73.81 126 LYS A C 1
ATOM 1011 O O . LYS A 1 126 ? -3.620 4.563 14.505 1.00 73.81 126 LYS A O 1
ATOM 1016 N N . LEU A 1 127 ? -2.167 5.455 13.029 1.00 69.44 127 LEU A N 1
ATOM 1017 C CA . LEU A 1 127 ? -1.023 5.485 13.926 1.00 69.44 127 LEU A CA 1
ATOM 1018 C C . LEU A 1 127 ? -1.271 6.613 14.928 1.00 69.44 127 LEU A C 1
ATOM 1020 O O . LEU A 1 127 ? -1.094 7.786 14.612 1.00 69.44 127 LEU A O 1
ATOM 1024 N N . ILE A 1 128 ? -1.773 6.270 16.112 1.00 61.22 128 ILE A N 1
ATOM 1025 C CA . ILE A 1 128 ? -1.842 7.206 17.231 1.00 61.22 128 ILE A CA 1
ATOM 1026 C C . ILE A 1 128 ? -0.482 7.099 17.918 1.00 61.22 128 ILE A C 1
ATOM 1028 O O . ILE A 1 128 ? -0.221 6.054 18.521 1.00 61.22 128 ILE A O 1
ATOM 1032 N N . PRO A 1 129 ? 0.389 8.124 17.838 1.00 54.78 129 PRO A N 1
ATOM 1033 C CA . PRO A 1 129 ? 1.585 8.153 18.663 1.00 54.78 129 PRO A CA 1
ATOM 1034 C C . PRO A 1 129 ? 1.113 8.017 20.103 1.00 54.78 129 PRO A C 1
ATOM 1036 O O . PRO A 1 129 ? 0.202 8.740 20.532 1.00 54.78 129 PRO A O 1
ATOM 1039 N N . SER A 1 130 ? 1.660 7.049 20.833 1.00 48.47 130 SER A N 1
ATOM 1040 C CA . SER A 1 130 ? 1.289 6.886 22.232 1.00 48.47 130 SER A CA 1
ATOM 1041 C C . SER A 1 130 ? 1.550 8.215 22.952 1.00 48.47 130 SER A C 1
ATOM 1043 O O . SER A 1 130 ? 2.423 8.991 22.561 1.00 48.47 130 SER A O 1
ATOM 1045 N N . VAL A 1 131 ? 0.795 8.521 24.007 1.00 47.38 131 VAL A N 1
ATOM 1046 C CA . VAL A 1 131 ? 0.947 9.769 24.787 1.00 47.38 131 VAL A CA 1
ATOM 1047 C C . VAL A 1 131 ? 2.413 10.027 25.204 1.00 47.38 131 VAL A C 1
ATOM 1049 O O . VAL A 1 131 ? 2.812 11.177 25.380 1.00 47.38 131 VAL A O 1
ATOM 1052 N N . VAL A 1 132 ? 3.234 8.974 25.266 1.00 47.34 132 VAL A N 1
ATOM 1053 C CA . VAL A 1 132 ? 4.682 9.003 25.507 1.00 47.34 132 VAL A CA 1
ATOM 1054 C C . VAL A 1 132 ? 5.452 9.800 24.437 1.00 47.34 132 VAL A C 1
ATOM 1056 O O . VAL A 1 132 ? 6.322 10.598 24.787 1.00 47.34 132 VAL A O 1
ATOM 1059 N N . ASP A 1 133 ? 5.086 9.709 23.156 1.00 52.31 133 ASP A N 1
ATOM 1060 C CA . ASP A 1 133 ? 5.745 10.444 22.058 1.00 52.31 133 ASP A CA 1
ATOM 1061 C C . ASP A 1 133 ? 5.409 11.942 22.084 1.00 52.31 133 ASP A C 1
ATOM 1063 O O . ASP A 1 133 ? 6.226 12.808 21.747 1.00 52.31 133 ASP A O 1
ATOM 1067 N N . ARG A 1 134 ? 4.211 12.277 22.576 1.00 47.00 134 ARG A N 1
ATOM 1068 C CA . ARG A 1 134 ? 3.797 13.666 22.803 1.00 47.00 134 ARG A CA 1
ATOM 1069 C C . ARG A 1 134 ? 4.590 14.300 23.950 1.00 47.00 134 ARG A C 1
ATOM 1071 O O . ARG A 1 134 ? 4.941 15.470 23.869 1.00 47.00 134 ARG A O 1
ATOM 1078 N N . ILE A 1 135 ? 4.923 13.531 24.987 1.00 52.09 135 ILE A N 1
ATOM 1079 C CA . ILE A 1 135 ? 5.740 14.005 26.115 1.00 52.09 135 ILE A CA 1
ATOM 1080 C C . ILE A 1 135 ? 7.208 14.165 25.689 1.00 52.09 135 ILE A C 1
ATOM 1082 O O . ILE A 1 135 ? 7.832 15.182 25.994 1.00 52.09 135 ILE A O 1
ATOM 1086 N N . ASN A 1 136 ? 7.750 13.219 24.916 1.00 51.25 136 ASN A N 1
ATOM 1087 C CA . ASN A 1 136 ? 9.135 13.279 24.441 1.00 51.25 136 ASN A CA 1
ATOM 1088 C C . ASN A 1 136 ? 9.379 14.400 23.414 1.00 51.25 136 ASN A C 1
ATOM 1090 O O . ASN A 1 136 ? 10.432 15.040 23.445 1.00 51.25 136 ASN A O 1
ATOM 1094 N N . SER A 1 137 ? 8.410 14.702 22.542 1.00 49.66 137 SER A N 1
ATOM 1095 C CA . SER A 1 137 ? 8.517 15.830 21.599 1.00 49.66 137 SER A CA 1
ATOM 1096 C C . SER A 1 137 ? 8.440 17.199 22.289 1.00 49.66 137 SER A C 1
ATOM 1098 O O . SER A 1 137 ? 9.202 18.099 21.931 1.00 49.66 137 SER A O 1
ATOM 1100 N N . VAL A 1 138 ? 7.607 17.347 23.326 1.00 51.56 138 VAL A N 1
ATOM 1101 C CA . VAL A 1 138 ? 7.531 18.577 24.139 1.00 51.56 138 VAL A CA 1
ATOM 1102 C C . VAL A 1 138 ? 8.817 18.792 24.950 1.00 51.56 138 VAL A C 1
ATOM 1104 O O . VAL A 1 138 ? 9.343 19.905 24.990 1.00 51.56 138 VAL A O 1
ATOM 1107 N N . ASN A 1 139 ? 9.393 17.732 25.525 1.00 49.34 139 ASN A N 1
ATOM 1108 C CA . ASN A 1 139 ? 10.636 17.836 26.300 1.00 49.34 139 ASN A CA 1
ATOM 1109 C C . ASN A 1 139 ? 11.873 18.125 25.427 1.00 49.34 139 ASN A C 1
ATOM 1111 O O . ASN A 1 139 ? 12.757 18.874 25.846 1.00 49.34 139 ASN A O 1
ATOM 1115 N N . ASN A 1 140 ? 11.921 17.622 24.189 1.00 50.81 140 ASN A N 1
ATOM 1116 C CA . ASN A 1 140 ? 13.024 17.903 23.261 1.00 50.81 140 ASN A CA 1
ATOM 1117 C C . ASN A 1 140 ? 12.965 19.300 22.616 1.00 50.81 140 ASN A C 1
ATOM 1119 O O . ASN A 1 140 ? 13.998 19.800 22.168 1.00 50.81 140 ASN A O 1
ATOM 1123 N N . GLN A 1 141 ? 11.805 19.967 22.597 1.00 49.78 141 GLN A N 1
ATOM 1124 C CA . GLN A 1 141 ? 11.714 21.385 22.219 1.00 49.78 141 GLN A CA 1
ATOM 1125 C C . GLN A 1 141 ? 12.145 22.323 23.361 1.00 49.78 141 GLN A C 1
ATOM 1127 O O . GLN A 1 141 ? 12.696 23.391 23.099 1.00 49.78 141 GLN A O 1
ATOM 1132 N N . GLY A 1 142 ? 11.970 21.911 24.622 1.00 43.34 142 GLY A N 1
ATOM 1133 C CA . GLY A 1 142 ? 12.367 22.696 25.797 1.00 43.34 142 GLY A CA 1
ATOM 1134 C C . GLY A 1 142 ? 13.880 22.801 26.031 1.00 43.34 142 GLY A C 1
ATOM 1135 O O . GLY A 1 142 ? 14.329 23.777 26.634 1.00 43.34 142 GLY A O 1
ATOM 1136 N N . ASN A 1 143 ? 14.673 21.844 25.536 1.00 42.81 143 ASN A N 1
ATOM 1137 C CA . ASN A 1 143 ? 16.131 21.838 25.726 1.00 42.81 143 ASN A CA 1
ATOM 1138 C C . ASN A 1 143 ? 16.913 22.579 24.631 1.00 42.81 143 ASN A C 1
ATOM 1140 O O . ASN A 1 143 ? 17.983 23.102 24.914 1.00 42.81 143 ASN A O 1
ATOM 1144 N N . ARG A 1 144 ? 16.376 22.719 23.410 1.00 47.69 144 ARG A N 1
ATOM 1145 C CA . ARG A 1 144 ? 17.081 23.436 22.323 1.00 47.69 144 ARG A CA 1
ATOM 1146 C C . ARG A 1 144 ? 17.112 24.959 22.494 1.00 47.69 144 ARG A C 1
ATOM 1148 O O . ARG A 1 144 ? 17.897 25.624 21.833 1.00 47.69 144 ARG A O 1
ATOM 1155 N N . ASN A 1 145 ? 16.295 25.510 23.393 1.00 46.00 145 ASN A N 1
ATOM 1156 C CA . ASN A 1 145 ? 16.273 26.944 23.706 1.00 46.00 145 ASN A CA 1
ATOM 1157 C C . ASN A 1 145 ? 17.168 27.338 24.894 1.00 46.00 145 ASN A C 1
ATOM 1159 O O . ASN A 1 145 ? 17.140 28.499 25.303 1.00 46.00 145 ASN A O 1
ATOM 1163 N N . ARG A 1 146 ? 17.946 26.409 25.472 1.00 47.28 146 ARG A N 1
ATOM 1164 C CA . ARG A 1 146 ? 18.888 26.729 26.561 1.00 47.28 146 ARG A CA 1
ATOM 1165 C C . ARG A 1 146 ? 20.345 26.863 26.126 1.00 47.28 146 ARG A C 1
ATOM 1167 O O . ARG A 1 146 ? 21.113 27.436 26.886 1.00 47.28 146 ARG A O 1
ATOM 1174 N N . ASP A 1 147 ? 20.687 26.456 24.905 1.00 46.47 147 ASP A N 1
ATOM 1175 C CA . ASP A 1 147 ? 22.072 26.495 24.406 1.00 46.47 147 ASP A CA 1
ATOM 1176 C C . ASP A 1 147 ? 22.409 27.771 23.604 1.00 46.47 147 ASP A C 1
ATOM 1178 O O . ASP A 1 147 ? 23.485 27.884 23.023 1.00 46.47 147 ASP A O 1
ATOM 1182 N N . TYR A 1 148 ? 21.512 28.764 23.602 1.00 49.31 148 TYR A N 1
ATOM 1183 C CA . TYR A 1 148 ? 21.765 30.114 23.083 1.00 49.31 148 TYR A CA 1
ATOM 1184 C C . TYR A 1 148 ? 21.579 31.161 24.189 1.00 49.31 148 TYR A C 1
ATOM 1186 O O . TYR A 1 148 ? 20.645 31.966 24.144 1.00 49.31 148 TYR A O 1
ATOM 1194 N N . ARG A 1 149 ? 22.445 31.146 25.204 1.00 40.25 149 ARG A N 1
ATOM 1195 C CA . ARG A 1 149 ? 22.682 32.299 26.084 1.00 40.25 149 ARG A CA 1
ATOM 1196 C C . ARG A 1 149 ? 24.142 32.390 26.484 1.00 40.25 149 ARG A C 1
ATOM 1198 O O . ARG A 1 149 ? 24.708 31.337 26.838 1.00 40.25 149 ARG A O 1
#

Foldseek 3Di:
DQWKKKKFAADDPDPPDWPDDDVWDKTQDMDIGSDPVVLLCCQVPPHPDRMWIFIFDPDPPPDDDFWWKKKKFWAFAPTWDQDPVRDTDGRIMIIIDTDTPVCVVVVVVVRVVVPGPDITIGTTDDSDPPVVVVVVVVVVVVPVVPVPD

pLDDT: mean 74.59, std 17.37, range [40.25, 95.0]

Sequence (149 aa):
MDGKYFVLYKRDQKSEHMDKVKGRMLYDKIEEFADREKALEYALSNLQDTPILAKTIKSPQDFNAEASYVVAAYFGSKYGYTDYGGDYNDVPTHEVVRTKLGNLDSVVEELASEGPNRLYLGIEEKLIPSVVDRINSVNNQGNRNRDYR

Radius of gyration: 18.5 Å; chains: 1; bounding box: 44×49×48 Å